Protein AF-A0AAW1L540-F1 (afdb_monomer)

Sequence (129 aa):
MTDISSAYVNARSLISSLAALRSRIISGGFDFIAITETWLTDAISTDSVSIGGYNLIRNDRATRGGGVAFYITNTLQFDIIRTLTTIEQLWISISAGLLKIALGVVYRPPGSDLEVFLDNFECTLSDMT

pLDDT: mean 91.65, std 6.96, range [52.19, 97.94]

Nearest PDB structures (foldseek):
  7n8k-assembly2_B  TM=8.289E-01  e=2.952E-06  Homo sapiens
  2v0s-assembly1_A  TM=8.231E-01  e=2.173E-06  Homo sapiens
  2v0r-assembly2_B  TM=8.326E-01  e=5.449E-06  Homo sapiens
  7n94-assembly2_B  TM=7.564E-01  e=2.044E-06  Homo sapiens
  8uw3-assembly1_A  TM=8.045E-01  e=5.262E-05  Homo sapiens

Organism: Popillia japonica (NCBI:txid7064)

Solvent-accessible surface area (backbone atoms only — not comparable to full-atom values): 7684 Å² total; per-residue (Å²): 133,83,86,85,46,70,48,78,44,77,47,80,27,36,79,86,40,38,74,64,49,48,54,51,47,67,74,63,65,44,46,31,34,38,34,29,27,32,45,44,38,93,88,58,59,67,75,84,72,60,49,92,68,40,46,81,49,75,40,62,29,99,53,89,59,42,19,26,36,36,41,31,26,74,86,60,68,69,45,80,48,88,70,82,80,87,55,44,50,51,40,33,35,35,69,61,86,93,44,77,45,79,48,75,46,77,51,82,62,90,88,58,64,64,66,65,47,50,55,54,49,51,53,56,54,63,76,72,112

Secondary structure (DSSP, 8-state):
-PPPPEEEEE-S-HHHHHHHHHHHHHHHT-SEEEEE-----TTS-GGGG--TTEEEEEE--SSSS--EEEEEETTS-EEEE---TTSEEEEEEEEETTEEEEEEEEE--TT--HHHHHHHHHHHHHTT-

Foldseek 3Di:
DDDAFEEEDACLACLVCQVVVLVCCVVVVHQKYKYWFNQDAPVDDPVSRDRPQWDKDWDHDNDGTIIIIMTGGPPWDKAWDDADPPFRKTWIWGDDDPDIDIDMDGDDDPPDDPVSVVVRVVVRVVVVD

InterPro domains:
  IPR036691 Endonuclease/exonuclease/phosphatase superfamily [G3DSA:3.60.10.10] (6-129)
  IPR036691 Endonuclease/exonuclease/phosphatase superfamily [SSF56219] (8-125)

Mean predicted aligned error: 3.88 Å

Radius of gyration: 14.78 Å; Cα contacts (8 Å, |Δi|>4): 228; chains: 1; bounding box: 34×36×40 Å

Structure (mmCIF, N/CA/C/O backbone):
data_AF-A0AAW1L540-F1
#
_entry.id   AF-A0AAW1L540-F1
#
loop_
_atom_site.group_PDB
_atom_site.id
_atom_site.type_symbol
_atom_site.label_atom_id
_atom_site.label_alt_id
_atom_site.label_comp_id
_atom_site.label_asym_id
_atom_site.label_entity_id
_atom_site.label_seq_id
_atom_site.pdbx_PDB_ins_code
_atom_site.Cartn_x
_atom_site.Cartn_y
_atom_site.Cartn_z
_atom_site.occupancy
_atom_site.B_iso_or_equiv
_atom_site.auth_seq_id
_atom_site.auth_comp_id
_atom_site.auth_asym_id
_atom_site.auth_atom_id
_atom_site.pdbx_PDB_model_num
ATOM 1 N N . MET A 1 1 ? -7.746 2.939 25.137 1.00 52.19 1 MET A N 1
ATOM 2 C CA . MET A 1 1 ? -7.039 2.999 23.846 1.00 52.19 1 MET A CA 1
ATOM 3 C C . MET A 1 1 ? -7.214 1.621 23.244 1.00 52.19 1 MET A C 1
ATOM 5 O O . MET A 1 1 ? -6.885 0.664 23.926 1.00 52.19 1 MET A O 1
ATOM 9 N N . THR A 1 2 ? -7.900 1.500 22.113 1.00 70.00 2 THR A N 1
ATOM 10 C CA . THR A 1 2 ? -8.010 0.216 21.408 1.00 70.00 2 THR A CA 1
ATOM 11 C C . THR A 1 2 ? -6.685 -0.038 20.710 1.00 70.00 2 THR A C 1
ATOM 13 O O . THR A 1 2 ? -6.196 0.850 20.010 1.00 70.00 2 THR A O 1
ATOM 16 N N . ASP A 1 3 ? -6.092 -1.201 20.953 1.00 83.69 3 ASP A N 1
ATOM 17 C CA . ASP A 1 3 ? -4.860 -1.608 20.284 1.00 83.69 3 ASP A CA 1
ATOM 18 C C . ASP A 1 3 ? -5.116 -1.714 18.778 1.00 83.69 3 ASP A C 1
ATOM 20 O O . ASP A 1 3 ? -6.143 -2.248 18.363 1.00 83.69 3 ASP A O 1
ATOM 24 N N . ILE A 1 4 ? -4.198 -1.176 17.970 1.00 88.38 4 ILE A N 1
ATOM 25 C CA . ILE A 1 4 ? -4.268 -1.247 16.507 1.00 88.38 4 ILE A CA 1
ATOM 26 C C . ILE A 1 4 ? -3.294 -2.322 16.048 1.00 88.38 4 ILE A C 1
ATOM 28 O O . ILE A 1 4 ? -2.082 -2.216 16.241 1.00 88.38 4 ILE A O 1
ATOM 32 N N . SER A 1 5 ? -3.836 -3.362 15.436 1.00 92.75 5 SER A N 1
ATOM 33 C CA . SER A 1 5 ? -3.101 -4.506 14.920 1.00 92.75 5 SER A CA 1
ATOM 34 C C . SER A 1 5 ? -2.760 -4.311 13.444 1.00 92.75 5 SER A C 1
ATOM 36 O O . SER A 1 5 ? -3.561 -3.814 12.652 1.00 92.75 5 SER A O 1
ATOM 38 N N . SER A 1 6 ? -1.552 -4.706 13.047 1.00 94.00 6 SER A N 1
ATOM 39 C CA . SER A 1 6 ? -1.108 -4.545 11.664 1.00 94.00 6 SER A CA 1
ATOM 40 C C . SER A 1 6 ? -0.234 -5.689 11.180 1.00 94.00 6 SER A C 1
ATOM 42 O O . SER A 1 6 ? 0.362 -6.420 11.973 1.00 94.00 6 SER A O 1
ATOM 44 N N . ALA A 1 7 ? -0.153 -5.827 9.860 1.00 95.75 7 ALA A N 1
ATOM 45 C CA . ALA A 1 7 ? 0.771 -6.730 9.193 1.00 95.75 7 ALA A CA 1
ATOM 46 C C . ALA A 1 7 ? 1.442 -6.049 7.994 1.00 95.75 7 ALA A C 1
ATOM 48 O O . ALA A 1 7 ? 0.893 -5.132 7.385 1.00 95.75 7 ALA A O 1
ATOM 49 N N . TYR A 1 8 ? 2.624 -6.539 7.629 1.00 96.44 8 TYR A N 1
ATOM 50 C CA . TYR A 1 8 ? 3.352 -6.110 6.439 1.00 96.44 8 TYR A CA 1
ATOM 51 C C . TYR A 1 8 ? 3.798 -7.326 5.630 1.00 96.44 8 TYR A C 1
ATOM 53 O O . TYR A 1 8 ? 4.321 -8.290 6.196 1.00 96.44 8 TYR A O 1
ATOM 61 N N . VAL A 1 9 ? 3.619 -7.278 4.308 1.00 95.50 9 VAL A N 1
ATOM 62 C CA . VAL A 1 9 ? 4.053 -8.348 3.404 1.00 95.50 9 VAL A CA 1
ATOM 63 C C . VAL A 1 9 ? 4.628 -7.784 2.107 1.00 95.50 9 VAL A C 1
ATOM 65 O O . VAL A 1 9 ? 3.982 -7.006 1.416 1.00 95.50 9 VAL A O 1
ATOM 68 N N . ASN A 1 10 ? 5.809 -8.255 1.712 1.00 96.00 10 ASN A N 1
ATOM 69 C CA . ASN A 1 10 ? 6.239 -8.174 0.316 1.00 96.00 10 ASN A CA 1
ATOM 70 C C . ASN A 1 10 ? 5.670 -9.398 -0.427 1.00 96.00 10 ASN 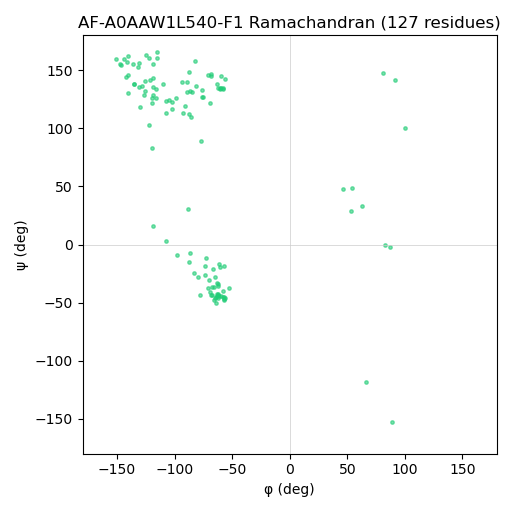A C 1
ATOM 72 O O . ASN A 1 10 ? 6.068 -10.530 -0.145 1.00 96.00 10 ASN A O 1
ATOM 76 N N . ALA A 1 11 ? 4.690 -9.181 -1.308 1.00 95.31 11 ALA A N 1
ATOM 77 C CA . ALA A 1 11 ? 3.906 -10.258 -1.918 1.00 95.31 11 ALA A CA 1
ATOM 78 C C . ALA A 1 11 ? 4.586 -10.907 -3.133 1.00 95.31 11 ALA A C 1
ATOM 80 O O . ALA A 1 11 ? 4.279 -12.057 -3.446 1.00 95.31 11 ALA A O 1
ATOM 81 N N . ARG A 1 12 ? 5.486 -10.187 -3.823 1.00 94.00 12 ARG A N 1
ATOM 82 C CA . ARG A 1 12 ? 6.114 -10.613 -5.091 1.00 94.00 12 ARG A CA 1
ATOM 83 C C . ARG A 1 12 ? 5.103 -11.186 -6.095 1.00 94.00 12 ARG A C 1
ATOM 85 O O . ARG A 1 12 ? 5.333 -12.251 -6.662 1.00 94.00 12 ARG A O 1
ATOM 92 N N . SER A 1 13 ? 3.992 -10.474 -6.300 1.00 94.06 13 SER A N 1
ATOM 93 C CA . SER A 1 13 ? 2.735 -10.893 -6.950 1.00 94.06 13 SER A CA 1
ATOM 94 C C . SER A 1 13 ? 1.626 -11.257 -5.964 1.00 94.06 13 SER A C 1
ATOM 96 O O . SER A 1 13 ? 1.524 -12.381 -5.464 1.00 94.06 13 SER A O 1
ATOM 98 N N . LEU A 1 14 ? 0.711 -10.305 -5.779 1.00 95.00 14 LEU A N 1
ATOM 99 C CA . LEU A 1 14 ? -0.489 -10.485 -4.972 1.00 95.00 14 LEU A CA 1
ATOM 100 C C . LEU A 1 14 ? -1.410 -11.558 -5.554 1.00 95.00 14 LEU A C 1
ATOM 102 O O . LEU A 1 14 ? -1.868 -12.417 -4.813 1.00 95.00 14 LEU A O 1
ATOM 106 N N . ILE A 1 15 ? -1.640 -11.562 -6.873 1.00 94.75 15 ILE A N 1
ATOM 107 C CA . ILE A 1 15 ? -2.500 -12.564 -7.532 1.00 94.75 15 ILE A CA 1
ATOM 108 C C . ILE A 1 15 ? -1.996 -13.980 -7.242 1.00 94.75 15 ILE A C 1
ATOM 110 O O . ILE A 1 15 ? -2.769 -14.847 -6.840 1.00 94.75 15 ILE A O 1
ATOM 114 N N . SER A 1 16 ? -0.692 -14.206 -7.413 1.00 94.06 16 SER A N 1
ATOM 115 C CA . SER A 1 16 ? -0.093 -15.537 -7.267 1.00 94.06 16 SER A CA 1
ATOM 116 C C . SER A 1 16 ? -0.183 -16.067 -5.833 1.00 94.06 16 SER A C 1
ATOM 118 O O . SER A 1 16 ? -0.224 -17.275 -5.619 1.00 94.06 16 SER A O 1
ATOM 120 N N . SER A 1 17 ? -0.224 -15.168 -4.847 1.00 93.12 17 SER A N 1
ATOM 121 C CA . SER A 1 17 ? -0.250 -15.492 -3.418 1.00 93.12 17 SER A CA 1
ATOM 122 C C . SER A 1 17 ? -1.610 -15.242 -2.751 1.00 93.12 17 SER A C 1
ATOM 124 O O . SER A 1 17 ? -1.752 -15.485 -1.549 1.00 93.12 17 SER A O 1
ATOM 126 N N . LEU A 1 18 ? -2.631 -14.820 -3.510 1.00 94.56 18 LEU A N 1
ATOM 127 C CA . LEU A 1 18 ? -3.884 -14.280 -2.976 1.00 94.56 18 LEU A CA 1
ATOM 128 C C . LEU A 1 18 ? -4.608 -15.261 -2.056 1.00 94.56 18 LEU A C 1
ATOM 130 O O . LEU A 1 18 ? -5.043 -14.873 -0.978 1.00 94.56 18 LEU A O 1
ATOM 134 N N . ALA A 1 19 ? -4.726 -16.533 -2.445 1.00 93.88 19 ALA A N 1
ATOM 135 C CA . ALA A 1 19 ? -5.438 -17.529 -1.644 1.00 93.88 19 ALA A CA 1
ATOM 136 C C . ALA A 1 19 ? -4.787 -17.726 -0.261 1.00 93.88 19 ALA A C 1
ATOM 138 O O . ALA A 1 19 ? -5.471 -17.727 0.765 1.00 93.88 19 ALA A O 1
ATOM 139 N N . ALA A 1 20 ? -3.454 -17.828 -0.228 1.00 93.12 20 ALA A N 1
ATOM 140 C CA . ALA A 1 20 ? -2.696 -17.983 1.009 1.00 93.12 20 ALA A CA 1
ATOM 141 C C . ALA A 1 20 ? -2.740 -16.709 1.868 1.00 93.12 20 ALA A C 1
ATOM 143 O O . ALA A 1 20 ? -2.947 -16.793 3.080 1.00 93.12 20 ALA A O 1
ATOM 144 N N . LEU A 1 21 ? -2.589 -15.532 1.248 1.00 92.50 21 LEU A N 1
ATOM 145 C CA . LEU A 1 21 ? -2.684 -14.244 1.938 1.00 92.50 21 LEU A CA 1
ATOM 146 C C . LEU A 1 21 ? -4.069 -14.022 2.527 1.00 92.50 21 LEU A C 1
ATOM 148 O O . LEU A 1 21 ? -4.180 -13.685 3.700 1.00 92.50 21 LEU A O 1
ATOM 152 N N . ARG A 1 22 ? -5.121 -14.288 1.754 1.00 93.81 22 ARG A N 1
ATOM 153 C CA . ARG A 1 22 ? -6.509 -14.160 2.193 1.00 93.81 22 ARG A CA 1
ATOM 154 C C . ARG A 1 22 ? -6.781 -15.000 3.435 1.00 93.81 22 ARG A C 1
ATOM 156 O O . ARG A 1 22 ? -7.345 -14.483 4.392 1.00 93.81 22 ARG A O 1
ATOM 163 N N . SER A 1 23 ? -6.336 -16.258 3.454 1.00 92.38 23 SER A N 1
ATOM 164 C CA . SER A 1 23 ? -6.485 -17.112 4.637 1.00 92.38 23 SER A CA 1
ATOM 165 C C . SER A 1 23 ? -5.781 -16.526 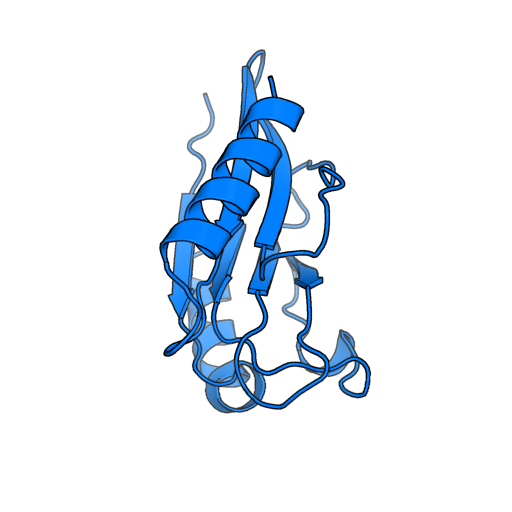5.862 1.00 92.38 23 SER A C 1
ATOM 167 O O . SER A 1 23 ? -6.365 -16.530 6.940 1.00 92.38 23 SER A O 1
ATOM 169 N N . ARG A 1 24 ? -4.551 -16.018 5.703 1.00 91.38 24 ARG A N 1
ATOM 170 C CA . ARG A 1 24 ? -3.756 -15.448 6.805 1.00 91.38 24 ARG A CA 1
ATOM 171 C C . ARG A 1 24 ? -4.325 -14.133 7.327 1.00 91.38 24 ARG A C 1
ATOM 173 O O . ARG A 1 24 ? -4.341 -13.920 8.534 1.00 91.38 24 ARG A O 1
ATOM 180 N N . ILE A 1 25 ? -4.790 -13.271 6.426 1.00 90.50 25 ILE A N 1
ATOM 181 C CA . ILE A 1 25 ? -5.401 -11.980 6.755 1.00 90.50 25 ILE A CA 1
ATOM 182 C C . ILE A 1 25 ? -6.686 -12.210 7.551 1.00 90.50 25 ILE A C 1
ATOM 184 O O . ILE A 1 25 ? -6.826 -11.671 8.644 1.00 90.50 25 ILE A O 1
ATOM 188 N N . ILE A 1 26 ? -7.568 -13.085 7.057 1.00 90.12 26 ILE A N 1
ATOM 189 C CA . ILE A 1 26 ? -8.830 -13.408 7.734 1.00 90.12 26 ILE A CA 1
ATOM 190 C C . ILE A 1 26 ? -8.571 -14.048 9.102 1.00 90.12 26 ILE A C 1
ATOM 192 O O . ILE A 1 26 ? -9.222 -13.678 10.073 1.00 90.12 26 ILE A O 1
ATOM 196 N N . SER A 1 27 ? -7.620 -14.983 9.206 1.00 91.50 27 SER A N 1
ATOM 197 C CA . SER A 1 27 ? -7.308 -15.621 10.492 1.00 91.50 27 SER A CA 1
ATOM 198 C C . SER A 1 27 ? -6.627 -14.682 11.487 1.00 91.50 27 SER A C 1
ATOM 200 O O . SER A 1 27 ? -6.762 -14.875 12.689 1.00 91.50 27 SER A O 1
ATOM 202 N N . GLY A 1 28 ? -5.847 -13.717 10.992 1.00 90.69 28 GLY A N 1
ATOM 203 C CA . GLY A 1 28 ? -5.093 -12.786 11.826 1.00 90.69 28 GLY A CA 1
ATOM 204 C C . GLY A 1 28 ? -5.939 -11.640 12.372 1.00 90.69 28 GLY A C 1
ATOM 205 O O . GLY A 1 28 ? -5.632 -11.138 13.445 1.00 90.69 28 GLY A O 1
ATOM 206 N N . GLY A 1 29 ? -7.001 -11.246 11.659 1.00 91.12 29 GLY A N 1
ATOM 207 C CA . GLY A 1 29 ? -7.912 -10.189 12.105 1.00 91.12 29 GLY A CA 1
ATOM 208 C C . GLY A 1 29 ? -7.243 -8.819 12.241 1.00 91.12 29 GLY A C 1
ATOM 209 O O . GLY A 1 29 ? -7.603 -8.062 13.133 1.00 91.12 29 GLY A O 1
ATOM 210 N N . PHE A 1 30 ? -6.255 -8.517 11.392 1.00 95.12 30 PHE A N 1
ATOM 211 C CA . PHE A 1 30 ? -5.502 -7.260 11.454 1.00 95.12 30 PHE A CA 1
ATOM 212 C C . PHE A 1 30 ? -6.371 -6.055 11.070 1.00 95.12 30 PHE A C 1
ATOM 214 O O . PHE A 1 30 ? -7.176 -6.163 10.145 1.00 95.12 30 PHE A O 1
ATOM 221 N N . ASP A 1 31 ? -6.159 -4.894 11.692 1.00 94.94 31 ASP A N 1
ATOM 222 C CA . ASP A 1 31 ? -6.871 -3.658 11.337 1.00 94.94 31 ASP A CA 1
ATOM 223 C C . ASP A 1 31 ? -6.415 -3.114 9.983 1.00 94.94 31 ASP A C 1
ATOM 225 O O . ASP A 1 31 ? -7.223 -2.646 9.181 1.00 94.94 31 ASP A O 1
ATOM 229 N N . PHE A 1 32 ? -5.121 -3.226 9.684 1.00 95.56 32 PHE A N 1
ATOM 230 C CA . PHE A 1 32 ? -4.610 -2.956 8.347 1.00 95.56 32 PHE A CA 1
ATOM 231 C C . PHE A 1 32 ? -3.423 -3.846 7.976 1.00 95.56 32 PHE A C 1
ATOM 233 O O . PHE A 1 32 ? -2.667 -4.324 8.822 1.00 95.56 32 PHE A O 1
ATOM 240 N N . ILE A 1 33 ? -3.242 -4.055 6.676 1.00 97.44 33 ILE A N 1
ATOM 241 C CA . ILE A 1 33 ? -2.151 -4.826 6.095 1.00 97.44 33 ILE A CA 1
ATOM 242 C C . ILE A 1 33 ? -1.510 -3.996 4.995 1.00 97.44 33 ILE A C 1
ATOM 244 O O . ILE A 1 33 ? -2.161 -3.674 4.003 1.00 97.44 33 ILE A O 1
ATOM 248 N N . ALA A 1 34 ? -0.232 -3.681 5.165 1.00 97.94 34 ALA A N 1
ATOM 249 C CA . ALA A 1 34 ? 0.593 -3.034 4.156 1.00 97.94 34 ALA A CA 1
ATOM 250 C C . ALA A 1 34 ? 1.213 -4.086 3.229 1.00 97.94 34 ALA A C 1
ATOM 252 O O . ALA A 1 34 ? 1.788 -5.076 3.690 1.00 97.94 34 ALA A O 1
ATOM 253 N N . ILE A 1 35 ? 1.120 -3.871 1.919 1.00 97.38 35 ILE A N 1
ATOM 254 C CA . ILE A 1 35 ? 1.659 -4.779 0.910 1.00 97.38 35 ILE A CA 1
ATOM 255 C C . ILE A 1 35 ? 2.579 -4.024 -0.039 1.00 97.38 35 ILE A C 1
ATOM 257 O O . ILE A 1 35 ? 2.211 -2.982 -0.577 1.00 97.38 35 ILE A O 1
ATOM 261 N N . THR A 1 36 ? 3.757 -4.588 -0.286 1.00 97.06 36 THR A N 1
ATOM 262 C CA . THR A 1 36 ? 4.675 -4.161 -1.348 1.00 97.06 36 THR A CA 1
ATOM 263 C C . THR A 1 36 ? 4.832 -5.259 -2.390 1.00 97.06 36 THR A C 1
ATOM 265 O O . THR A 1 36 ? 4.529 -6.428 -2.134 1.00 97.06 36 THR A O 1
ATOM 268 N N . GLU A 1 37 ? 5.288 -4.887 -3.584 1.00 96.25 37 GLU A N 1
ATOM 269 C CA . GLU A 1 37 ? 5.401 -5.797 -4.725 1.00 96.25 37 GLU A CA 1
ATOM 270 C C . GLU A 1 37 ? 4.083 -6.513 -5.047 1.00 96.25 37 GLU A C 1
ATOM 272 O O . GLU A 1 37 ? 4.022 -7.735 -5.227 1.00 96.25 37 GLU A O 1
ATOM 277 N N . THR A 1 38 ? 3.006 -5.731 -5.126 1.00 95.69 38 THR A N 1
ATOM 278 C CA . THR A 1 38 ? 1.676 -6.236 -5.486 1.00 95.69 38 THR A CA 1
ATOM 279 C C . THR A 1 38 ? 1.671 -6.815 -6.905 1.00 95.69 38 THR A C 1
ATOM 281 O O . THR A 1 38 ? 0.987 -7.808 -7.165 1.00 95.69 38 THR A O 1
ATOM 284 N N . TRP A 1 39 ? 2.474 -6.225 -7.802 1.00 95.31 39 TRP A N 1
ATOM 285 C CA . TRP A 1 39 ? 2.539 -6.503 -9.243 1.00 95.31 39 TRP A CA 1
ATOM 286 C C . TRP A 1 39 ? 1.170 -6.411 -9.924 1.00 95.31 39 TRP A C 1
ATOM 288 O O . TRP A 1 39 ? 0.898 -7.101 -10.910 1.00 95.31 39 TRP A O 1
ATOM 298 N N . LEU A 1 40 ? 0.301 -5.581 -9.360 1.00 94.19 40 LEU A N 1
ATOM 299 C CA . LEU A 1 40 ? -0.981 -5.255 -9.940 1.00 94.19 40 LEU A CA 1
ATOM 300 C C . LEU A 1 40 ? -0.820 -4.151 -10.992 1.00 94.19 40 LEU A C 1
ATOM 302 O O . LEU A 1 40 ? 0.155 -3.402 -10.981 1.00 94.19 40 LEU A O 1
ATOM 306 N N . THR A 1 41 ? -1.786 -4.073 -11.900 1.00 92.88 41 THR A N 1
ATOM 307 C CA . THR A 1 41 ? -1.891 -3.054 -12.949 1.00 92.88 41 THR A CA 1
ATOM 308 C C . THR A 1 41 ? -3.352 -2.647 -13.096 1.00 92.88 41 THR A C 1
ATOM 310 O O . THR A 1 41 ? -4.240 -3.417 -12.717 1.00 92.88 41 THR A O 1
ATOM 313 N N . ASP A 1 42 ? -3.625 -1.502 -13.718 1.00 89.25 42 ASP A N 1
ATOM 314 C CA . ASP A 1 42 ? -4.997 -1.020 -13.955 1.00 89.25 42 ASP A CA 1
ATOM 315 C C . ASP A 1 42 ? -5.871 -2.007 -14.756 1.00 89.25 42 ASP A C 1
ATOM 317 O O . ASP A 1 42 ? -7.098 -1.946 -14.710 1.00 89.25 42 ASP A O 1
ATOM 321 N N . ALA A 1 43 ? -5.258 -2.963 -15.463 1.00 91.44 43 ALA A N 1
ATOM 322 C CA . ALA A 1 43 ? -5.970 -4.034 -16.161 1.00 91.44 43 ALA A CA 1
ATOM 323 C C . ALA A 1 43 ? -6.545 -5.110 -15.215 1.00 91.44 43 ALA A C 1
ATOM 325 O O . ALA A 1 43 ? -7.422 -5.879 -15.609 1.00 91.44 43 ALA A O 1
ATOM 326 N N . ILE A 1 44 ? -6.049 -5.197 -13.978 1.00 92.44 44 ILE A N 1
ATOM 327 C CA . ILE A 1 44 ? -6.507 -6.153 -12.969 1.00 92.44 44 ILE A CA 1
ATOM 328 C C . ILE A 1 44 ? -7.603 -5.499 -12.129 1.00 92.44 44 ILE A C 1
ATOM 330 O O . ILE A 1 44 ? -7.333 -4.601 -11.328 1.00 92.44 44 ILE A O 1
ATOM 334 N N . SER A 1 45 ? -8.829 -6.012 -12.259 1.00 94.50 45 SER A N 1
ATOM 335 C CA . SER A 1 45 ? -9.978 -5.562 -11.466 1.00 94.50 45 SER A CA 1
ATOM 336 C C . SER A 1 45 ? -9.729 -5.710 -9.962 1.00 94.50 45 SER A C 1
ATOM 338 O O . SER A 1 45 ? -9.301 -6.769 -9.495 1.00 94.50 45 SER A O 1
ATOM 340 N N . THR A 1 46 ? -10.067 -4.674 -9.195 1.00 94.62 46 THR A N 1
ATOM 341 C CA . THR A 1 46 ? -10.054 -4.680 -7.723 1.00 94.62 46 THR A CA 1
ATOM 342 C C . THR A 1 46 ? -10.852 -5.850 -7.144 1.00 94.62 46 THR A C 1
ATOM 344 O O . THR A 1 46 ? -10.398 -6.476 -6.188 1.00 94.62 46 THR A O 1
ATOM 347 N N . ASP A 1 47 ? -11.977 -6.223 -7.761 1.00 94.81 47 ASP A N 1
ATOM 348 C CA . ASP A 1 47 ? -12.825 -7.322 -7.280 1.00 94.81 47 ASP A CA 1
ATOM 349 C C . ASP A 1 47 ? -12.091 -8.665 -7.291 1.00 94.81 47 ASP A C 1
ATOM 351 O O . ASP A 1 47 ? -12.261 -9.474 -6.375 1.00 94.81 47 ASP A O 1
ATOM 355 N N . SER A 1 48 ? -11.220 -8.880 -8.284 1.00 95.25 48 SER A N 1
ATOM 356 C CA . SER A 1 48 ? -10.456 -10.126 -8.440 1.00 95.25 48 SER A CA 1
ATOM 357 C C . SER A 1 48 ? -9.436 -10.355 -7.323 1.00 95.25 48 SER A C 1
ATOM 359 O O . SER A 1 48 ? -9.026 -11.488 -7.079 1.00 95.25 48 SER A O 1
ATOM 361 N N . VAL A 1 49 ? -9.053 -9.284 -6.626 1.00 95.88 49 VAL A N 1
ATOM 362 C CA . VAL A 1 49 ? -8.108 -9.298 -5.505 1.00 95.88 49 VAL A CA 1
ATOM 363 C C . VAL A 1 49 ? -8.753 -8.801 -4.210 1.00 95.88 49 VAL A C 1
ATOM 365 O O . VAL A 1 49 ? -8.061 -8.493 -3.245 1.00 95.88 49 VAL A O 1
ATOM 368 N N . SER A 1 50 ? -10.081 -8.732 -4.147 1.00 95.25 50 SER A N 1
ATOM 369 C CA . SER A 1 50 ? -10.791 -8.297 -2.944 1.00 95.25 50 SER A CA 1
ATOM 370 C C . SER A 1 50 ? -10.720 -9.342 -1.819 1.00 95.25 50 SER A C 1
ATOM 372 O O . SER A 1 50 ? -10.736 -10.561 -2.041 1.00 95.25 50 SER A O 1
ATOM 374 N N . ILE A 1 51 ? -10.659 -8.860 -0.575 1.00 95.50 51 ILE A N 1
ATOM 375 C CA . ILE A 1 51 ? -10.743 -9.681 0.637 1.00 95.50 51 ILE A CA 1
ATOM 376 C C . ILE A 1 51 ? -11.959 -9.202 1.426 1.00 95.50 51 ILE A C 1
ATOM 378 O O . ILE A 1 51 ? -12.060 -8.031 1.777 1.00 95.50 51 ILE A O 1
ATOM 382 N N . GLY A 1 52 ? -12.903 -10.108 1.690 1.00 95.31 52 GLY A N 1
ATOM 383 C CA . GLY A 1 52 ? -14.127 -9.771 2.416 1.00 95.31 52 GLY A CA 1
ATOM 384 C C . GLY A 1 52 ? -13.824 -9.189 3.799 1.00 95.31 52 GLY A C 1
ATOM 385 O O . GLY A 1 52 ? -12.999 -9.737 4.525 1.00 95.31 52 GLY A O 1
ATOM 386 N N . GLY A 1 53 ? -14.496 -8.088 4.143 1.00 95.81 53 GLY A N 1
ATOM 387 C CA . GLY A 1 53 ? -14.276 -7.350 5.391 1.00 95.81 53 GLY A CA 1
ATOM 388 C C . GLY A 1 53 ? -13.175 -6.289 5.325 1.00 95.81 53 GLY A C 1
ATOM 389 O O . GLY A 1 53 ? -12.991 -5.581 6.310 1.00 95.81 53 GLY A O 1
ATOM 390 N N . TYR A 1 54 ? -12.486 -6.151 4.187 1.00 97.25 54 TYR A N 1
ATOM 391 C CA . TYR A 1 54 ? -11.416 -5.178 3.992 1.00 97.25 54 TYR A CA 1
ATOM 392 C C . TYR A 1 54 ? -11.654 -4.291 2.765 1.00 97.25 54 TYR A C 1
ATOM 394 O O . TYR A 1 54 ? -12.027 -4.767 1.692 1.00 97.25 54 TYR A O 1
ATOM 402 N N . ASN A 1 55 ? -11.332 -3.011 2.910 1.00 96.75 55 ASN A N 1
ATOM 403 C CA . ASN A 1 55 ? -11.157 -2.059 1.824 1.00 96.75 55 ASN A CA 1
ATOM 404 C C . ASN A 1 55 ? -9.758 -2.218 1.223 1.00 96.75 55 ASN A C 1
ATOM 406 O O . ASN A 1 55 ? -8.781 -2.317 1.966 1.00 96.75 55 ASN A O 1
ATOM 410 N N . LEU A 1 56 ? -9.653 -2.207 -0.108 1.00 96.75 56 LEU A N 1
ATOM 411 C CA . LEU A 1 56 ? -8.376 -2.23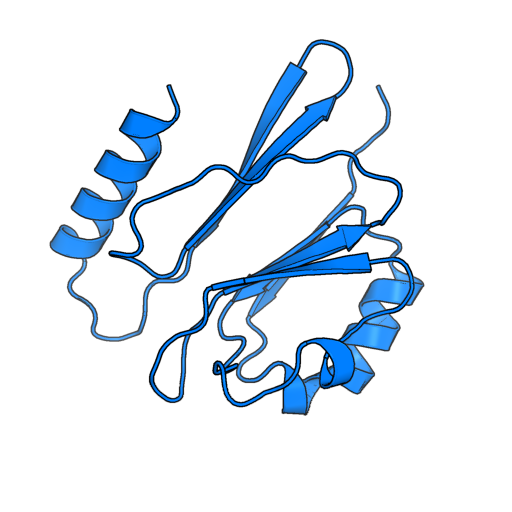5 -0.824 1.00 96.75 56 LEU A CA 1
ATOM 412 C C . LEU A 1 56 ? -8.052 -0.847 -1.384 1.00 96.75 56 LEU A C 1
ATOM 414 O O . LEU A 1 56 ? -8.818 -0.302 -2.176 1.00 96.75 56 LEU A O 1
ATOM 418 N N . ILE A 1 57 ? -6.886 -0.318 -1.022 1.00 96.00 57 ILE A N 1
ATOM 419 C CA . ILE A 1 57 ? -6.282 0.877 -1.624 1.00 96.00 57 ILE A CA 1
ATOM 420 C C . ILE A 1 57 ? -4.986 0.441 -2.292 1.00 96.00 57 ILE A C 1
ATOM 422 O O . ILE A 1 57 ? -4.211 -0.297 -1.689 1.00 96.00 57 ILE A O 1
ATOM 426 N N . ARG A 1 58 ? -4.734 0.882 -3.522 1.00 94.75 58 ARG A N 1
ATOM 427 C CA . ARG A 1 58 ? -3.561 0.466 -4.300 1.00 94.75 58 ARG A CA 1
ATOM 428 C C . ARG A 1 58 ? -2.967 1.630 -5.084 1.00 94.75 58 ARG A C 1
ATOM 430 O O . ARG A 1 58 ? -3.694 2.512 -5.529 1.00 94.75 58 ARG A O 1
ATOM 437 N N . ASN A 1 59 ? -1.648 1.607 -5.214 1.00 93.62 59 ASN A N 1
ATO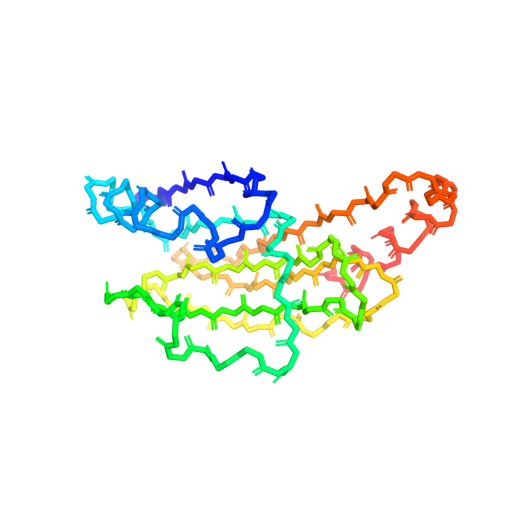M 438 C CA . ASN A 1 59 ? -0.873 2.425 -6.129 1.00 93.62 59 ASN A CA 1
ATOM 439 C C . ASN A 1 59 ? -0.097 1.449 -7.007 1.00 93.62 59 ASN A C 1
ATOM 441 O O . ASN A 1 59 ? 0.861 0.805 -6.561 1.00 93.62 59 ASN A O 1
ATOM 445 N N . ASP A 1 60 ? -0.591 1.286 -8.225 1.00 92.75 60 ASP A N 1
ATOM 446 C CA . ASP A 1 60 ? -0.052 0.330 -9.172 1.00 92.75 60 ASP A CA 1
ATOM 447 C C . ASP A 1 60 ? 1.079 0.943 -9.971 1.00 92.75 60 ASP A C 1
ATOM 449 O O . ASP A 1 60 ? 1.080 2.127 -10.309 1.00 92.75 60 ASP A O 1
ATOM 453 N N . ARG A 1 61 ? 2.027 0.097 -10.355 1.00 87.44 61 ARG A N 1
ATOM 454 C CA . ARG A 1 61 ? 3.024 0.486 -11.338 1.00 87.44 61 ARG A CA 1
ATOM 455 C C . ARG A 1 61 ? 2.493 0.165 -12.731 1.00 87.44 61 ARG A C 1
ATOM 457 O O . ARG A 1 61 ? 1.956 -0.913 -12.967 1.00 87.44 61 ARG A O 1
ATOM 464 N N . ALA A 1 62 ? 2.733 1.058 -13.688 1.00 82.88 62 ALA A N 1
ATOM 465 C CA . ALA A 1 62 ? 2.352 0.848 -15.089 1.00 82.88 62 ALA A CA 1
ATOM 466 C C . ALA A 1 62 ? 3.017 -0.387 -15.741 1.00 82.88 62 ALA A C 1
ATOM 468 O O . ALA A 1 62 ? 2.556 -0.881 -16.768 1.00 82.88 62 ALA A O 1
ATOM 469 N N . THR A 1 63 ? 4.113 -0.888 -15.166 1.00 81.81 63 THR A N 1
ATOM 470 C CA . THR A 1 63 ? 4.873 -2.039 -15.668 1.00 81.81 63 THR A CA 1
ATOM 471 C C . THR A 1 63 ? 4.820 -3.213 -14.696 1.00 81.81 63 THR A C 1
ATOM 473 O O . THR A 1 63 ? 4.507 -3.057 -13.520 1.00 81.81 63 THR A O 1
ATOM 476 N N . ARG A 1 64 ? 5.212 -4.403 -15.166 1.00 76.94 64 ARG A N 1
ATOM 477 C CA . ARG A 1 64 ? 5.369 -5.582 -14.305 1.00 76.94 64 ARG A CA 1
ATOM 478 C C . ARG A 1 64 ? 6.418 -5.327 -13.211 1.00 76.94 64 ARG A C 1
ATOM 480 O O . ARG A 1 64 ? 7.517 -4.872 -13.517 1.00 76.94 64 ARG A O 1
ATOM 487 N N . GLY A 1 65 ? 6.096 -5.715 -11.977 1.00 83.94 65 GLY A N 1
ATOM 488 C CA . GLY A 1 65 ? 6.984 -5.578 -10.818 1.00 83.94 65 GLY A CA 1
ATOM 489 C C . GLY A 1 65 ? 6.784 -4.261 -10.064 1.00 83.94 65 GLY A C 1
ATOM 490 O O . GLY A 1 65 ? 6.594 -3.226 -10.688 1.00 83.94 65 GLY A O 1
ATOM 491 N N . GLY A 1 66 ? 6.853 -4.291 -8.732 1.00 91.81 66 GLY A N 1
ATOM 492 C CA . GLY A 1 66 ? 6.551 -3.134 -7.874 1.00 91.81 66 GLY A CA 1
ATOM 493 C C . GLY A 1 66 ? 5.073 -3.042 -7.479 1.00 91.81 66 GLY A C 1
ATOM 494 O O . GLY A 1 66 ? 4.381 -4.062 -7.412 1.00 91.81 66 GLY A O 1
ATOM 495 N N . GLY A 1 67 ? 4.606 -1.828 -7.208 1.00 94.00 67 GLY A N 1
ATOM 496 C CA . GLY A 1 67 ? 3.272 -1.514 -6.710 1.00 94.00 67 GLY A CA 1
ATOM 497 C C . GLY A 1 67 ? 3.144 -1.719 -5.200 1.00 94.00 67 GLY A C 1
ATOM 498 O O . GLY A 1 67 ? 3.768 -2.610 -4.611 1.00 94.00 67 GLY A O 1
ATOM 499 N N . VAL A 1 68 ? 2.301 -0.900 -4.574 1.00 96.19 68 VAL A N 1
ATOM 500 C CA . VAL A 1 68 ? 2.002 -0.961 -3.138 1.00 96.19 68 VAL A CA 1
ATOM 501 C C . VAL A 1 68 ? 0.498 -0.927 -2.889 1.00 96.19 68 VAL A C 1
ATOM 503 O O . VAL A 1 68 ? -0.267 -0.403 -3.699 1.00 96.19 68 VAL A O 1
ATOM 506 N N . ALA A 1 69 ? 0.056 -1.503 -1.775 1.00 96.81 69 ALA A N 1
ATOM 507 C CA . ALA A 1 69 ? -1.351 -1.532 -1.402 1.00 96.81 69 ALA A CA 1
ATOM 508 C C . ALA A 1 69 ? -1.561 -1.581 0.112 1.00 96.81 69 ALA A C 1
ATOM 510 O O . ALA A 1 69 ? -0.694 -2.024 0.865 1.00 96.81 69 ALA A O 1
ATOM 511 N N . PHE A 1 70 ? -2.759 -1.192 0.531 1.00 97.75 70 PHE A N 1
ATOM 512 C CA . PHE A 1 70 ? -3.306 -1.456 1.850 1.00 97.75 70 PHE A CA 1
ATOM 513 C C . PHE A 1 70 ? -4.581 -2.290 1.738 1.00 97.75 70 PHE A C 1
ATOM 515 O O . PHE A 1 70 ? -5.464 -1.958 0.949 1.00 97.75 70 PHE A O 1
ATOM 522 N N . TYR A 1 71 ? -4.709 -3.310 2.586 1.00 97.56 71 TYR A N 1
ATOM 523 C CA . TYR A 1 71 ? -6.018 -3.811 3.008 1.00 97.56 71 TYR A CA 1
ATOM 524 C C . TYR A 1 71 ? -6.342 -3.224 4.376 1.00 97.56 71 TYR A C 1
ATOM 526 O O . TYR A 1 71 ? -5.541 -3.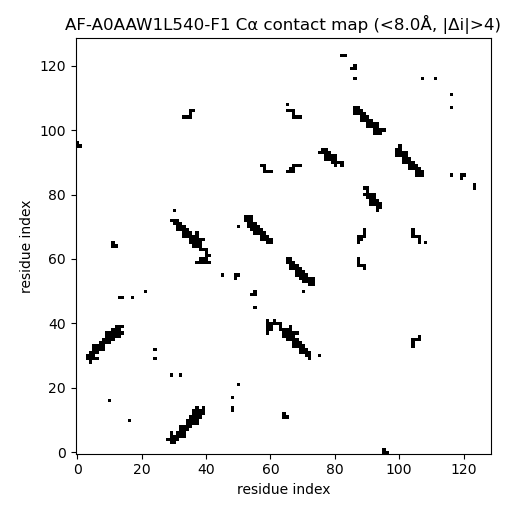368 5.292 1.00 97.56 71 TYR A O 1
ATOM 534 N N . ILE A 1 72 ? -7.498 -2.585 4.534 1.00 97.00 72 ILE A N 1
ATOM 535 C CA . ILE A 1 72 ? -7.910 -1.933 5.787 1.00 97.00 72 ILE A CA 1
ATOM 536 C C . ILE A 1 72 ? -9.277 -2.466 6.183 1.00 97.00 72 ILE A C 1
ATOM 538 O O . ILE A 1 72 ? -10.182 -2.463 5.352 1.00 97.00 72 ILE A O 1
ATOM 542 N N . THR A 1 73 ? -9.441 -2.933 7.420 1.00 96.12 73 THR A N 1
ATOM 543 C CA . THR A 1 73 ? -10.728 -3.462 7.886 1.00 96.12 73 THR A CA 1
ATOM 544 C C . THR A 1 73 ? -11.838 -2.424 7.710 1.00 96.12 73 THR A C 1
ATOM 546 O O . THR A 1 73 ? -11.637 -1.230 7.934 1.00 96.12 73 THR A O 1
ATOM 549 N N . ASN A 1 74 ? -13.036 -2.869 7.331 1.00 95.69 74 ASN A N 1
ATOM 550 C CA . ASN A 1 74 ? -14.185 -1.987 7.103 1.00 95.69 74 ASN A CA 1
ATOM 551 C C . ASN A 1 74 ? -14.621 -1.214 8.359 1.00 95.69 74 ASN A C 1
ATOM 553 O O . ASN A 1 74 ? -15.370 -0.245 8.255 1.00 95.69 74 ASN A O 1
ATOM 557 N N . THR A 1 75 ? -14.184 -1.649 9.541 1.00 93.62 75 THR A N 1
ATOM 558 C CA . THR A 1 75 ? -14.490 -1.007 10.824 1.00 93.62 75 THR A CA 1
ATOM 559 C C . THR A 1 75 ? -13.512 0.106 11.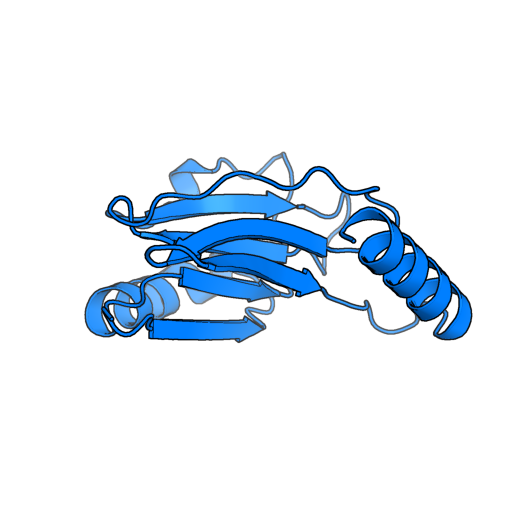196 1.00 93.62 75 THR A C 1
ATOM 561 O O . THR A 1 75 ? -13.816 0.890 12.093 1.00 93.62 75 TH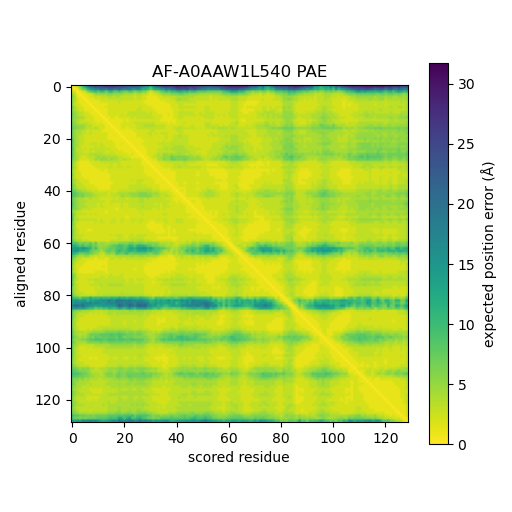R A O 1
ATOM 564 N N . LEU A 1 76 ? -12.351 0.190 10.537 1.00 93.31 76 LEU A N 1
ATOM 565 C CA . LEU A 1 76 ? -11.345 1.212 10.802 1.00 93.31 76 LEU A CA 1
ATOM 566 C C . LEU A 1 76 ? -11.603 2.417 9.896 1.00 93.31 76 LEU A C 1
ATOM 568 O O . LEU A 1 76 ? -11.563 2.309 8.673 1.00 93.31 76 LEU A O 1
ATOM 572 N N . GLN A 1 77 ? -11.862 3.574 10.504 1.00 93.75 77 GLN A N 1
ATOM 573 C CA . GLN A 1 77 ? -11.998 4.828 9.767 1.00 93.75 77 GLN A CA 1
ATOM 574 C C . GLN A 1 77 ? -10.623 5.342 9.342 1.00 93.75 77 GLN A C 1
ATOM 576 O O . GLN A 1 77 ? -9.696 5.409 10.154 1.00 93.75 77 GLN A O 1
ATOM 581 N N . PHE A 1 78 ? -10.512 5.729 8.075 1.00 95.75 78 PHE A N 1
ATOM 582 C CA . PHE A 1 78 ? -9.296 6.285 7.504 1.00 95.75 78 PHE A CA 1
ATOM 583 C C . PHE A 1 78 ? -9.626 7.318 6.423 1.00 95.75 78 PHE A C 1
ATOM 585 O O . PHE A 1 78 ? -10.664 7.233 5.768 1.00 95.75 78 PHE A O 1
ATOM 592 N N . ASP A 1 79 ? -8.687 8.230 6.190 1.00 95.81 79 ASP A N 1
ATOM 593 C CA . ASP A 1 79 ? -8.677 9.138 5.044 1.00 95.81 79 ASP A CA 1
ATOM 594 C C . ASP A 1 79 ? -7.426 8.887 4.204 1.00 95.81 79 ASP A C 1
ATOM 596 O O . ASP A 1 79 ? -6.351 8.635 4.745 1.00 95.81 79 ASP A O 1
ATOM 600 N N . ILE A 1 80 ? -7.536 8.987 2.881 1.00 94.94 80 ILE A N 1
ATOM 601 C CA . ILE A 1 80 ? -6.371 8.908 1.992 1.00 94.94 80 ILE A CA 1
ATOM 602 C C . ILE A 1 80 ? -5.610 10.234 2.048 1.00 94.94 80 ILE A C 1
ATOM 604 O O . ILE A 1 80 ? -6.180 11.294 1.783 1.00 94.94 80 ILE A O 1
ATOM 608 N N . ILE A 1 81 ? -4.307 10.168 2.324 1.00 93.44 81 ILE A N 1
ATOM 609 C CA . ILE A 1 81 ? -3.407 11.315 2.205 1.00 93.44 81 ILE A CA 1
ATOM 610 C C . ILE A 1 81 ? -2.908 11.334 0.761 1.00 93.44 81 ILE A C 1
ATOM 612 O O . ILE A 1 81 ? -2.208 10.425 0.316 1.00 93.44 81 ILE A O 1
ATOM 616 N N . ARG A 1 82 ? -3.310 12.354 -0.002 1.00 81.31 82 ARG A N 1
ATOM 617 C CA . ARG A 1 82 ? -2.856 12.515 -1.387 1.00 81.31 82 ARG A CA 1
ATOM 618 C C . ARG A 1 82 ? -1.376 12.879 -1.387 1.00 81.31 82 ARG A C 1
ATOM 620 O O . ARG A 1 82 ? -1.011 13.909 -0.837 1.00 81.31 82 ARG A O 1
ATOM 627 N N . THR A 1 83 ? -0.558 12.066 -2.045 1.00 71.19 83 THR A N 1
ATOM 628 C CA . THR A 1 83 ? 0.874 12.324 -2.228 1.00 71.19 83 THR A CA 1
ATOM 629 C C . THR A 1 83 ? 1.232 12.351 -3.705 1.00 71.19 83 THR A C 1
ATOM 631 O O . THR A 1 83 ? 0.512 11.811 -4.549 1.00 71.19 83 THR A O 1
ATOM 634 N N . LEU A 1 84 ? 2.377 12.952 -4.021 1.00 69.62 84 LEU A N 1
ATOM 635 C CA . LEU A 1 84 ? 2.969 12.848 -5.348 1.00 69.62 84 LEU A CA 1
ATOM 636 C C . LEU A 1 84 ? 3.335 11.381 -5.637 1.00 69.62 84 LEU A C 1
ATOM 638 O O . LEU A 1 84 ? 3.844 10.661 -4.773 1.00 69.62 84 LEU A O 1
ATOM 642 N N . THR A 1 85 ? 3.068 10.926 -6.860 1.00 67.88 85 THR A N 1
ATOM 643 C CA . THR A 1 85 ? 3.316 9.544 -7.309 1.00 67.88 85 THR A CA 1
ATOM 644 C C . THR A 1 85 ? 4.733 9.362 -7.867 1.00 67.88 85 THR A C 1
ATOM 646 O O . THR A 1 85 ? 4.937 8.583 -8.796 1.00 67.88 85 THR A O 1
ATOM 649 N N . THR A 1 86 ? 5.715 10.119 -7.366 1.00 81.94 86 THR A N 1
ATOM 650 C CA . THR A 1 86 ? 7.106 10.068 -7.857 1.00 81.94 86 THR A CA 1
ATOM 651 C C . THR A 1 86 ? 7.839 8.807 -7.406 1.00 81.94 86 THR A C 1
ATOM 653 O O . THR A 1 86 ? 8.729 8.327 -8.105 1.00 81.94 86 THR A O 1
ATOM 656 N N . ILE A 1 87 ? 7.422 8.234 -6.276 1.00 90.75 87 ILE A N 1
ATOM 657 C CA . ILE A 1 87 ? 7.875 6.942 -5.755 1.00 90.75 87 ILE A CA 1
ATOM 658 C C . ILE A 1 87 ? 6.676 6.017 -5.509 1.00 90.75 87 ILE A C 1
ATOM 660 O O . ILE A 1 87 ? 5.526 6.459 -5.444 1.00 90.75 87 ILE A O 1
ATOM 664 N N . GLU A 1 88 ? 6.933 4.715 -5.379 1.00 92.75 88 GLU A N 1
ATOM 665 C CA . GLU A 1 88 ? 5.885 3.718 -5.141 1.00 92.75 88 GLU A CA 1
ATOM 666 C C . GLU A 1 88 ? 5.446 3.768 -3.671 1.00 92.75 88 GLU A C 1
ATOM 668 O O . GLU A 1 88 ? 6.009 3.088 -2.812 1.00 92.75 88 GLU A O 1
ATOM 673 N N . GLN A 1 89 ? 4.457 4.614 -3.379 1.00 94.31 89 GLN A N 1
ATOM 674 C CA . GLN A 1 89 ? 3.969 4.859 -2.023 1.00 94.31 89 GLN A CA 1
ATOM 675 C C . GLN A 1 89 ? 2.452 5.030 -1.928 1.00 94.31 89 GLN A C 1
ATOM 677 O O . GLN A 1 89 ? 1.793 5.407 -2.897 1.00 94.31 89 GLN A O 1
ATOM 682 N N . LEU A 1 90 ? 1.914 4.790 -0.735 1.00 95.19 90 LEU A N 1
ATOM 683 C CA . LEU A 1 90 ? 0.553 5.132 -0.335 1.00 95.19 90 LEU A CA 1
ATOM 684 C C . LEU A 1 90 ? 0.547 5.588 1.112 1.00 95.19 90 LEU A C 1
ATOM 686 O O . LEU A 1 90 ? 1.239 5.007 1.948 1.00 95.19 90 LEU A O 1
ATOM 690 N N . TRP A 1 91 ? -0.313 6.557 1.399 1.00 95.94 91 TRP A N 1
ATOM 691 C CA . TRP A 1 91 ? -0.463 7.115 2.729 1.00 95.94 91 TRP A CA 1
ATOM 692 C C . TRP A 1 91 ? -1.933 7.278 3.090 1.00 95.94 91 TRP A C 1
ATOM 694 O O . TRP A 1 91 ? -2.755 7.708 2.278 1.00 95.94 91 TRP A O 1
ATOM 704 N N . ILE A 1 92 ? -2.261 6.936 4.328 1.00 95.56 92 ILE A N 1
ATOM 705 C CA . ILE A 1 92 ? -3.577 7.148 4.926 1.00 95.56 92 ILE A CA 1
ATOM 706 C C . ILE A 1 92 ? -3.408 7.815 6.286 1.00 95.56 92 ILE A C 1
ATOM 708 O O . ILE A 1 92 ? -2.372 7.664 6.931 1.00 95.56 92 ILE A O 1
ATOM 712 N N . SER A 1 93 ? -4.431 8.516 6.756 1.00 95.12 93 SER A N 1
ATOM 713 C CA . SER A 1 93 ? -4.532 8.914 8.156 1.00 95.12 93 SER A CA 1
ATOM 714 C C . SER A 1 93 ? -5.640 8.146 8.848 1.00 95.12 93 SER A C 1
ATOM 716 O O . SER A 1 93 ? -6.727 8.023 8.292 1.00 95.12 93 SER A O 1
ATOM 718 N N . ILE A 1 94 ? -5.385 7.698 10.071 1.00 94.00 94 ILE A N 1
ATOM 719 C CA . ILE A 1 94 ? -6.382 7.092 10.954 1.00 94.00 94 ILE A CA 1
ATOM 720 C C . ILE A 1 94 ? -6.525 7.913 12.234 1.00 94.00 94 ILE A C 1
ATOM 722 O O . ILE A 1 94 ? -5.594 8.609 12.655 1.00 94.00 94 ILE A O 1
ATOM 726 N N . SER A 1 95 ? -7.687 7.810 12.873 1.00 90.31 95 SER A N 1
ATOM 727 C CA . SER A 1 95 ? -7.960 8.455 14.158 1.00 90.31 95 SER A CA 1
ATOM 728 C C . SER A 1 95 ? -8.004 7.425 15.282 1.00 90.31 95 SER A C 1
ATOM 730 O O . SER A 1 95 ? -8.798 6.489 15.254 1.00 90.31 95 SER A O 1
ATOM 732 N N . ALA A 1 96 ? -7.172 7.628 16.301 1.00 84.88 96 ALA A N 1
ATOM 733 C CA . ALA A 1 96 ? -7.114 6.819 17.513 1.00 84.88 96 ALA A CA 1
ATOM 734 C C . ALA A 1 96 ? -7.423 7.708 18.729 1.00 84.88 96 ALA A C 1
ATOM 736 O O . ALA A 1 96 ? -6.534 8.241 19.398 1.00 84.88 96 ALA A O 1
ATOM 737 N N . GLY A 1 97 ? -8.714 7.919 18.997 1.00 85.38 97 GLY A N 1
ATOM 738 C CA . GLY A 1 97 ? -9.162 8.896 19.991 1.00 85.38 97 GLY A CA 1
ATOM 739 C C . GLY A 1 97 ? -8.824 10.322 19.551 1.00 85.38 97 GLY A C 1
ATOM 740 O O . GLY A 1 97 ? -9.304 10.774 18.519 1.00 85.38 97 GLY A O 1
ATOM 741 N N . LEU A 1 98 ? -7.995 11.024 20.330 1.00 87.50 98 LEU A N 1
ATOM 742 C CA . LEU A 1 98 ? -7.530 12.382 20.006 1.00 87.50 98 LEU A CA 1
ATOM 743 C C . LEU A 1 98 ? -6.282 12.400 19.109 1.00 87.50 98 LEU A C 1
ATOM 745 O O . LEU A 1 98 ? -5.856 13.469 18.678 1.00 87.50 98 LEU A O 1
ATOM 749 N N . LEU A 1 99 ? -5.676 11.239 18.848 1.00 89.25 99 LEU A N 1
ATOM 750 C CA . LEU A 1 99 ? -4.486 11.131 18.013 1.00 89.25 99 LEU A CA 1
ATOM 751 C C . LEU A 1 99 ? -4.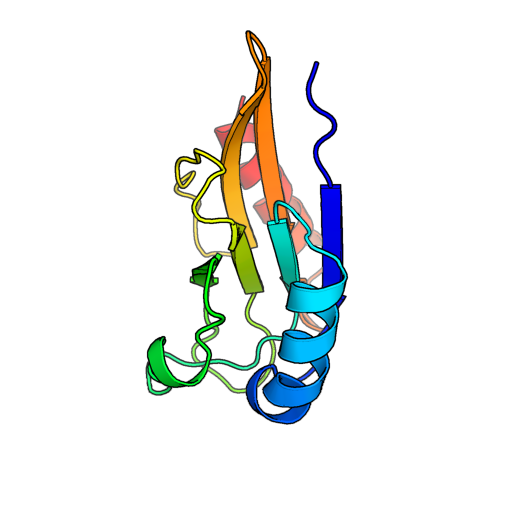888 10.930 16.553 1.00 89.25 99 LEU A C 1
ATOM 753 O O . LEU A 1 99 ? -5.690 10.048 16.241 1.00 89.25 99 LEU A O 1
ATOM 757 N N . LYS A 1 100 ? -4.285 11.712 15.659 1.00 90.50 100 LYS A N 1
ATOM 758 C CA . LYS A 1 100 ? -4.298 11.455 14.218 1.00 90.50 100 LYS A CA 1
ATOM 759 C C . LYS A 1 100 ? -2.949 10.854 13.837 1.00 90.50 100 LYS A C 1
ATOM 761 O O . LYS A 1 100 ? -1.915 11.447 14.127 1.00 90.50 100 LYS A O 1
ATOM 766 N N . ILE A 1 101 ? -2.965 9.668 13.241 1.00 91.88 101 ILE A N 1
ATOM 767 C CA . ILE A 1 101 ? -1.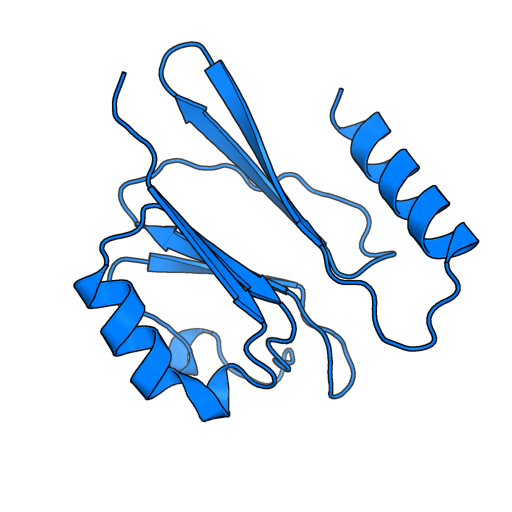761 8.905 12.899 1.00 91.88 101 ILE A CA 1
ATOM 768 C C . ILE A 1 101 ? -1.703 8.775 11.381 1.00 91.88 101 ILE A C 1
ATOM 770 O O . ILE A 1 101 ? -2.663 8.299 10.776 1.00 91.88 101 ILE A O 1
ATOM 774 N N . ALA A 1 102 ? -0.589 9.180 10.774 1.00 93.88 102 ALA A N 1
ATOM 775 C CA . ALA A 1 102 ? -0.297 8.895 9.374 1.00 93.88 102 ALA A CA 1
ATOM 776 C C . ALA A 1 102 ? 0.350 7.506 9.252 1.00 93.88 102 ALA A C 1
ATOM 778 O O . ALA A 1 102 ? 1.289 7.185 9.978 1.00 93.88 102 ALA A O 1
ATOM 779 N N . LEU A 1 103 ? -0.155 6.686 8.335 1.00 94.25 103 LEU A N 1
ATOM 780 C CA . LEU A 1 103 ? 0.363 5.360 8.016 1.00 94.25 103 LEU A CA 1
ATOM 781 C C . LEU A 1 103 ? 0.790 5.336 6.552 1.00 94.25 103 LEU A C 1
ATOM 783 O O . LEU A 1 103 ? -0.009 5.650 5.670 1.00 94.25 103 LEU A O 1
ATOM 787 N N . GLY A 1 104 ? 2.037 4.942 6.309 1.00 94.75 104 GLY A N 1
ATOM 788 C CA . GLY A 1 104 ? 2.629 4.873 4.978 1.00 94.75 104 GLY A CA 1
ATOM 789 C C . GLY A 1 104 ? 3.105 3.475 4.626 1.00 94.75 104 GLY A C 1
ATOM 790 O O . GLY A 1 104 ? 3.663 2.769 5.465 1.00 94.75 104 GLY A O 1
ATOM 791 N N . VAL A 1 105 ? 2.922 3.089 3.367 1.00 96.38 105 VAL A N 1
ATOM 792 C CA . VAL A 1 105 ? 3.632 1.966 2.749 1.00 96.38 105 VAL A CA 1
ATOM 793 C C . VAL A 1 105 ? 4.427 2.512 1.579 1.00 96.38 105 VAL A C 1
ATOM 795 O O . VAL A 1 105 ? 3.888 3.225 0.737 1.00 96.38 105 VAL A O 1
ATOM 798 N N . VAL A 1 106 ? 5.717 2.195 1.545 1.00 95.06 106 VAL A N 1
ATOM 799 C CA . VAL A 1 106 ? 6.650 2.696 0.536 1.00 95.06 106 VAL A CA 1
ATOM 800 C C . VAL A 1 106 ? 7.511 1.542 0.051 1.00 95.06 106 VAL A C 1
ATOM 802 O O . VAL A 1 106 ? 7.957 0.709 0.841 1.00 95.06 106 VAL A O 1
ATOM 805 N N . TYR A 1 107 ? 7.748 1.489 -1.254 1.00 94.94 107 TYR A N 1
ATOM 806 C CA . TYR A 1 107 ? 8.636 0.528 -1.880 1.00 94.94 107 TYR A CA 1
ATOM 807 C C . TYR A 1 107 ? 9.642 1.238 -2.782 1.00 94.94 107 TYR A C 1
ATOM 809 O O . TYR A 1 107 ? 9.302 2.125 -3.563 1.00 94.94 107 TYR A O 1
ATOM 817 N N . ARG A 1 108 ? 10.901 0.809 -2.686 1.00 93.94 108 ARG A N 1
ATOM 818 C CA . ARG A 1 108 ? 11.976 1.238 -3.575 1.00 93.94 108 ARG A CA 1
ATOM 819 C C . ARG A 1 108 ? 12.325 0.085 -4.521 1.00 93.94 108 ARG A C 1
ATOM 821 O O . ARG A 1 108 ? 12.869 -0.918 -4.051 1.00 93.94 108 ARG A O 1
ATOM 828 N N . PRO A 1 109 ? 12.066 0.210 -5.832 1.00 88.31 109 PRO A N 1
ATOM 829 C CA . PRO A 1 109 ? 12.449 -0.808 -6.800 1.00 88.31 109 PRO A CA 1
ATOM 830 C C . PRO A 1 109 ? 13.962 -1.060 -6.831 1.00 88.31 109 PRO A C 1
ATOM 832 O O . PRO A 1 109 ? 14.751 -0.118 -6.700 1.00 88.31 109 PRO A O 1
ATOM 835 N N . PRO A 1 110 ? 14.397 -2.311 -7.062 1.00 87.69 110 PRO A N 1
ATOM 836 C CA . PRO A 1 110 ? 15.809 -2.602 -7.254 1.00 87.69 110 PRO A CA 1
ATOM 837 C C . PRO A 1 110 ? 16.339 -1.830 -8.468 1.00 87.69 110 PRO A C 1
ATOM 839 O O . PRO A 1 110 ? 15.710 -1.801 -9.524 1.00 87.69 110 PRO A O 1
ATOM 842 N N . GLY A 1 111 ? 17.501 -1.198 -8.311 1.00 86.69 111 GLY A N 1
ATOM 843 C CA . GLY A 1 111 ? 18.127 -0.398 -9.366 1.00 86.69 111 GLY A CA 1
ATOM 844 C C . GLY A 1 111 ? 17.606 1.035 -9.495 1.00 86.69 111 GLY A C 1
ATOM 845 O O . GLY A 1 111 ? 18.118 1.763 -10.340 1.00 86.69 111 GLY A O 1
ATOM 846 N N . SER A 1 112 ? 16.643 1.473 -8.672 1.00 89.56 112 SER A N 1
ATOM 847 C CA . SER A 1 112 ? 16.336 2.904 -8.575 1.00 89.56 112 SER A CA 1
ATOM 848 C C . SER A 1 112 ? 17.495 3.651 -7.910 1.00 89.56 112 SER A C 1
ATOM 850 O O . SER A 1 112 ? 18.142 3.119 -6.996 1.00 89.56 112 SER A O 1
ATOM 852 N N . ASP A 1 113 ? 17.716 4.895 -8.327 1.00 95.19 113 ASP A N 1
ATOM 853 C CA . ASP A 1 113 ? 18.665 5.784 -7.662 1.00 95.19 113 ASP A CA 1
ATOM 854 C C . ASP A 1 113 ? 18.251 5.998 -6.194 1.00 95.19 113 ASP A C 1
ATOM 856 O O . ASP A 1 113 ? 17.061 6.126 -5.887 1.00 95.19 113 ASP A O 1
ATOM 860 N N . LEU A 1 114 ? 19.220 5.908 -5.279 1.00 95.00 114 LEU A N 1
ATOM 861 C CA . LEU A 1 114 ? 18.961 6.005 -3.843 1.00 95.00 114 LEU A CA 1
ATOM 862 C C . LEU A 1 114 ? 18.747 7.455 -3.412 1.00 95.00 114 LEU A C 1
ATOM 864 O O . LEU A 1 114 ? 17.834 7.701 -2.634 1.00 95.00 114 LEU A O 1
ATOM 868 N N . GLU A 1 115 ? 19.566 8.382 -3.902 1.00 96.19 115 GLU A N 1
ATOM 869 C CA . GLU A 1 115 ? 19.497 9.794 -3.519 1.00 96.19 115 GLU A CA 1
ATOM 870 C C . GLU A 1 115 ? 18.184 10.389 -4.015 1.00 96.19 115 GLU A C 1
ATOM 872 O O . GLU A 1 115 ? 17.402 10.896 -3.219 1.00 96.19 115 GLU A O 1
ATOM 877 N N . VAL A 1 116 ? 17.841 10.153 -5.285 1.00 94.56 116 VAL A N 1
ATOM 878 C CA . VAL A 1 116 ? 16.554 10.587 -5.848 1.00 94.56 116 VAL A CA 1
ATOM 879 C C . VAL A 1 116 ? 15.375 9.994 -5.073 1.00 94.56 116 VAL A C 1
ATOM 881 O O . VAL A 1 116 ? 14.369 10.670 -4.860 1.00 94.56 116 VAL A O 1
ATOM 884 N N . PHE A 1 117 ? 15.453 8.726 -4.655 1.00 94.94 117 PHE A N 1
ATOM 885 C CA . PHE A 1 117 ? 14.390 8.118 -3.852 1.00 94.94 117 PHE A CA 1
ATOM 886 C C . PHE A 1 117 ? 14.255 8.791 -2.479 1.00 94.94 117 PHE A C 1
ATOM 888 O O . PHE A 1 117 ? 13.132 9.078 -2.065 1.00 94.94 117 PHE A O 1
ATOM 895 N N . LEU A 1 118 ? 15.374 9.031 -1.788 1.00 95.38 118 LEU A N 1
ATOM 896 C CA . LEU A 1 118 ? 15.387 9.668 -0.472 1.00 95.38 118 LEU A CA 1
ATOM 897 C C . LEU A 1 118 ? 14.872 11.106 -0.549 1.00 95.38 118 LEU A C 1
ATOM 899 O O . LEU A 1 118 ? 13.982 11.441 0.224 1.00 95.38 118 LEU A O 1
ATOM 903 N N . ASP A 1 119 ? 15.307 11.890 -1.537 1.00 94.69 119 ASP A N 1
ATOM 904 C CA . ASP A 1 119 ? 14.829 13.259 -1.756 1.00 94.69 119 ASP A CA 1
ATOM 905 C C . ASP A 1 119 ? 13.302 13.293 -1.938 1.00 94.69 119 ASP A C 1
ATOM 907 O O . ASP A 1 119 ? 12.593 14.061 -1.290 1.00 94.69 119 ASP A O 1
ATOM 911 N N . ASN A 1 120 ? 12.755 12.404 -2.778 1.00 93.75 120 ASN A N 1
ATOM 912 C CA . ASN A 1 120 ? 11.306 12.318 -2.991 1.00 93.75 120 ASN A CA 1
ATOM 913 C C . ASN A 1 120 ? 10.544 11.865 -1.735 1.00 93.75 120 ASN A C 1
ATOM 915 O O . ASN A 1 120 ? 9.420 12.317 -1.485 1.00 93.75 120 ASN A O 1
ATOM 919 N N . PHE A 1 121 ? 11.127 10.951 -0.961 1.00 93.69 121 PHE A N 1
ATOM 920 C CA . PHE A 1 121 ? 10.543 10.483 0.290 1.00 93.69 121 PHE A CA 1
ATOM 921 C C . PHE A 1 121 ? 10.534 11.598 1.345 1.00 93.69 121 PHE A C 1
ATOM 923 O O . PHE A 1 121 ? 9.504 11.825 1.974 1.00 93.69 121 PHE A O 1
ATOM 930 N N . GLU A 1 122 ? 11.622 12.356 1.479 1.00 93.19 122 GLU A N 1
ATOM 931 C CA . GLU A 1 122 ? 11.716 13.518 2.370 1.00 93.19 122 GLU A CA 1
ATOM 932 C C . GLU A 1 122 ? 10.747 14.637 1.977 1.00 93.19 122 GLU A C 1
ATOM 934 O O . GLU A 1 122 ? 10.065 15.183 2.850 1.00 93.19 122 GLU A O 1
ATOM 939 N N . CYS A 1 123 ? 10.609 14.932 0.677 1.00 91.69 123 CYS A N 1
ATOM 940 C CA . CYS A 1 123 ? 9.581 15.851 0.185 1.00 91.69 123 CYS A CA 1
ATOM 941 C C . CYS A 1 123 ? 8.183 15.381 0.599 1.00 91.69 123 CYS A C 1
ATOM 943 O O . CYS A 1 123 ? 7.395 16.166 1.118 1.00 91.69 123 CYS A O 1
ATOM 945 N N . THR A 1 124 ? 7.898 14.083 0.446 1.00 92.38 124 THR A N 1
ATOM 946 C CA . THR A 1 124 ? 6.600 13.522 0.835 1.00 92.38 124 THR A CA 1
ATOM 947 C C . THR A 1 124 ? 6.334 13.670 2.334 1.00 92.38 124 THR A C 1
ATOM 949 O O . THR A 1 124 ? 5.221 14.015 2.719 1.00 92.38 124 THR A O 1
ATOM 952 N N . LEU A 1 125 ? 7.331 13.420 3.188 1.00 91.25 125 LEU A N 1
ATOM 953 C CA . LEU A 1 125 ? 7.177 13.566 4.638 1.00 91.25 125 LEU A CA 1
ATOM 954 C C . LEU A 1 125 ? 6.998 15.028 5.058 1.00 91.25 125 LEU A C 1
ATOM 956 O O . LEU A 1 125 ? 6.214 15.307 5.962 1.00 91.25 125 LEU A O 1
ATOM 960 N N . SER A 1 126 ? 7.689 15.950 4.388 1.00 90.25 126 SER A N 1
ATOM 961 C CA . SER A 1 126 ? 7.564 17.393 4.628 1.00 90.25 126 SER A CA 1
ATOM 962 C C . SER A 1 126 ? 6.160 17.918 4.309 1.00 90.25 126 SER A C 1
ATOM 964 O O . SER A 1 126 ? 5.670 18.804 5.000 1.00 90.25 126 SER A O 1
ATOM 966 N N . ASP A 1 127 ? 5.479 17.336 3.317 1.00 85.88 127 ASP A N 1
ATOM 967 C CA . ASP A 1 127 ? 4.098 17.693 2.962 1.00 85.88 127 ASP A CA 1
ATOM 968 C C . ASP A 1 127 ? 3.052 17.193 3.986 1.00 85.88 127 ASP A C 1
ATOM 970 O O . ASP A 1 127 ? 1.880 17.568 3.914 1.00 85.88 127 ASP A O 1
ATOM 974 N N . MET A 1 128 ? 3.444 16.320 4.925 1.00 82.25 128 MET A N 1
ATOM 975 C CA . MET A 1 128 ? 2.546 15.710 5.920 1.00 82.25 128 MET A CA 1
ATOM 976 C C . MET A 1 128 ? 2.560 16.395 7.290 1.00 82.25 128 MET A C 1
ATOM 978 O O . MET A 1 128 ? 1.739 16.033 8.140 1.00 82.25 128 MET A O 1
ATOM 982 N N . THR A 1 129 ? 3.485 17.330 7.520 1.00 67.31 129 THR A N 1
ATOM 983 C CA . THR A 1 129 ? 3.624 18.104 8.768 1.00 67.31 129 THR A CA 1
ATOM 984 C C . THR A 1 129 ? 2.922 19.447 8.681 1.00 67.31 129 THR A C 1
ATOM 986 O O . THR A 1 129 ? 2.225 19.802 9.657 1.00 67.31 129 THR A O 1
#